Protein AF-A0A937RQ25-F1 (afdb_monomer)

Radius of gyration: 14.65 Å; Cα contacts (8 Å, |Δi|>4): 64; chains: 1; bounding box: 24×23×51 Å

Structure (mmCIF, N/CA/C/O backbone):
data_AF-A0A937RQ25-F1
#
_entry.id   AF-A0A937RQ25-F1
#
loop_
_atom_site.group_PDB
_atom_site.id
_atom_site.type_symbol
_atom_site.label_atom_id
_atom_site.label_alt_id
_atom_site.label_comp_id
_atom_site.label_asym_id
_atom_site.label_entity_id
_atom_site.label_seq_id
_atom_site.pdbx_PDB_ins_code
_atom_site.Cartn_x
_atom_site.Cartn_y
_atom_site.Cartn_z
_atom_site.occupancy
_atom_site.B_iso_or_equiv
_atom_site.auth_seq_id
_atom_site.auth_comp_id
_atom_site.auth_asym_id
_atom_site.auth_atom_id
_atom_site.pdbx_PDB_model_num
ATOM 1 N N . MET A 1 1 ? -8.858 -4.041 11.011 1.00 78.38 1 MET A N 1
ATOM 2 C CA . MET A 1 1 ? -8.086 -3.141 10.139 1.00 78.38 1 MET A CA 1
ATOM 3 C C . MET A 1 1 ? -8.002 -3.737 8.747 1.00 78.38 1 MET A C 1
ATOM 5 O O . MET A 1 1 ? -7.762 -4.934 8.644 1.00 78.38 1 MET A O 1
ATOM 9 N N . ARG A 1 2 ? -8.253 -2.949 7.698 1.00 86.06 2 ARG A N 1
ATOM 10 C CA . ARG A 1 2 ? -8.147 -3.387 6.299 1.00 86.06 2 ARG A CA 1
ATOM 11 C C . ARG A 1 2 ? -7.148 -2.486 5.577 1.00 86.06 2 ARG A C 1
ATOM 13 O O . ARG A 1 2 ? -7.106 -1.292 5.849 1.00 86.06 2 ARG A O 1
ATOM 20 N N . ALA A 1 3 ? -6.367 -3.056 4.670 1.00 90.19 3 ALA A N 1
ATOM 21 C CA . ALA A 1 3 ? -5.487 -2.313 3.780 1.00 90.19 3 ALA A CA 1
ATOM 22 C C . ALA A 1 3 ? -5.762 -2.755 2.343 1.00 90.19 3 ALA A C 1
ATOM 24 O O . ALA A 1 3 ? -5.921 -3.947 2.076 1.00 90.19 3 ALA A O 1
ATOM 25 N N . ILE A 1 4 ? -5.842 -1.791 1.435 1.00 93.44 4 ILE A N 1
ATOM 26 C CA . ILE A 1 4 ? -5.910 -2.024 -0.004 1.00 93.44 4 ILE A CA 1
ATOM 27 C C . ILE A 1 4 ? -4.530 -1.693 -0.555 1.00 93.44 4 ILE A C 1
ATOM 29 O O . ILE A 1 4 ? -4.054 -0.572 -0.387 1.00 93.44 4 ILE A O 1
ATOM 33 N N . VAL A 1 5 ? -3.897 -2.675 -1.191 1.00 94.12 5 VAL A N 1
ATOM 34 C CA . VAL A 1 5 ? -2.557 -2.544 -1.767 1.00 94.12 5 VAL A CA 1
ATOM 35 C C . VAL A 1 5 ? -2.661 -2.726 -3.274 1.00 94.12 5 VAL A C 1
ATOM 37 O O . VAL A 1 5 ? -3.161 -3.747 -3.747 1.00 94.12 5 VAL A O 1
ATOM 40 N N . ILE A 1 6 ? -2.183 -1.738 -4.022 1.00 95.62 6 ILE A N 1
ATOM 41 C CA . ILE A 1 6 ? -2.010 -1.816 -5.469 1.00 95.62 6 ILE A CA 1
ATOM 42 C C . ILE A 1 6 ? -0.537 -2.114 -5.717 1.00 95.62 6 ILE A C 1
ATOM 44 O O . ILE A 1 6 ? 0.311 -1.275 -5.433 1.00 95.62 6 ILE A O 1
ATOM 48 N N . LEU A 1 7 ? -0.240 -3.311 -6.225 1.00 95.50 7 LEU A N 1
ATOM 49 C CA . LEU A 1 7 ? 1.117 -3.741 -6.556 1.00 95.50 7 LEU A CA 1
ATOM 50 C C . LEU A 1 7 ? 1.387 -3.543 -8.044 1.00 95.50 7 LEU A C 1
ATOM 52 O O . LEU A 1 7 ? 0.583 -3.935 -8.892 1.00 95.50 7 LEU A O 1
ATOM 56 N N . ARG A 1 8 ? 2.554 -2.992 -8.352 1.00 96.06 8 ARG A N 1
ATOM 57 C CA . ARG A 1 8 ? 3.089 -2.840 -9.701 1.00 96.06 8 ARG A CA 1
ATOM 58 C C . ARG A 1 8 ? 4.509 -3.387 -9.745 1.00 96.06 8 ARG A C 1
ATOM 60 O O . ARG A 1 8 ? 5.192 -3.517 -8.730 1.00 96.06 8 ARG A O 1
ATOM 67 N N . ARG A 1 9 ? 4.938 -3.741 -10.950 1.00 94.19 9 ARG A N 1
ATOM 68 C CA . ARG A 1 9 ? 6.322 -4.105 -11.234 1.00 94.19 9 ARG A CA 1
ATOM 69 C C . ARG A 1 9 ? 6.983 -2.916 -11.918 1.00 94.19 9 ARG A C 1
ATOM 71 O O . ARG A 1 9 ? 6.509 -2.513 -12.977 1.00 94.19 9 ARG A O 1
ATOM 78 N N . ALA A 1 10 ? 8.046 -2.402 -11.318 1.00 90.19 10 ALA A N 1
ATOM 79 C CA . ALA A 1 10 ? 8.875 -1.355 -11.890 1.00 90.19 10 ALA A CA 1
ATOM 80 C C . ALA A 1 10 ? 9.727 -1.888 -13.057 1.00 90.19 10 ALA A C 1
ATOM 82 O O . ALA A 1 10 ? 9.926 -3.100 -13.205 1.00 90.19 10 ALA A O 1
ATOM 83 N N . ASP A 1 11 ? 10.261 -0.976 -13.872 1.00 91.25 11 ASP A N 1
ATOM 84 C CA . ASP A 1 11 ? 11.037 -1.304 -15.079 1.00 91.25 11 ASP A CA 1
ATOM 85 C C . ASP A 1 11 ? 12.352 -2.047 -14.788 1.00 91.25 11 ASP A C 1
ATOM 87 O O . ASP A 1 11 ? 12.812 -2.859 -15.590 1.00 91.25 11 ASP A O 1
ATOM 91 N N . ASP A 1 12 ? 12.949 -1.814 -13.623 1.00 90.62 12 ASP A N 1
ATOM 92 C CA . ASP A 1 12 ? 14.146 -2.514 -13.139 1.00 90.62 12 ASP A CA 1
ATOM 93 C C . ASP A 1 12 ? 13.821 -3.861 -12.450 1.00 90.62 12 ASP A C 1
ATOM 95 O O . ASP A 1 12 ? 14.713 -4.571 -11.981 1.00 90.62 12 ASP A O 1
ATOM 99 N N . GLY A 1 13 ? 12.538 -4.233 -12.399 1.00 89.00 13 GLY A N 1
ATOM 100 C CA . GLY A 1 13 ? 12.050 -5.482 -11.838 1.00 89.00 13 GLY A CA 1
ATOM 101 C C . GLY A 1 13 ? 11.734 -5.465 -10.343 1.00 89.00 13 GLY A C 1
ATOM 102 O O . GLY A 1 13 ? 11.281 -6.506 -9.857 1.00 89.00 13 GLY A O 1
ATOM 103 N N . HIS A 1 14 ? 11.914 -4.350 -9.622 1.00 91.00 14 HIS A N 1
ATOM 104 C CA . HIS A 1 14 ? 11.433 -4.252 -8.241 1.00 91.00 14 HIS A CA 1
ATOM 105 C C . HIS A 1 14 ? 9.905 -4.085 -8.177 1.00 91.00 14 HIS A C 1
ATOM 107 O O . HIS A 1 14 ? 9.227 -3.865 -9.181 1.00 91.00 14 HIS A O 1
ATOM 113 N N . VAL A 1 15 ? 9.343 -4.265 -6.983 1.00 92.62 15 VAL A N 1
ATOM 114 C CA . VAL A 1 15 ? 7.911 -4.070 -6.725 1.00 92.62 15 VAL A CA 1
ATOM 115 C C . VAL A 1 15 ? 7.700 -2.667 -6.197 1.00 92.62 15 VAL A C 1
ATOM 117 O O . VAL A 1 15 ? 8.313 -2.316 -5.199 1.00 92.62 15 VAL A O 1
ATOM 120 N N . ASP A 1 16 ? 6.815 -1.898 -6.811 1.00 96.06 16 ASP A N 1
ATOM 121 C CA . ASP A 1 16 ? 6.354 -0.615 -6.281 1.00 96.06 16 ASP A CA 1
ATOM 122 C C . ASP A 1 16 ? 4.833 -0.627 -6.139 1.00 96.06 16 ASP A C 1
ATOM 124 O O . ASP A 1 16 ? 4.155 -1.563 -6.581 1.00 96.06 16 ASP A O 1
ATOM 128 N N . GLY A 1 17 ? 4.277 0.391 -5.495 1.00 96.19 17 GLY A N 1
ATOM 129 C CA . GLY A 1 17 ? 2.836 0.483 -5.417 1.00 96.19 17 GLY A CA 1
ATOM 130 C C . GLY A 1 17 ? 2.308 1.597 -4.548 1.00 96.19 17 GLY A C 1
ATOM 131 O O . GLY A 1 17 ? 3.010 2.537 -4.177 1.00 96.19 17 GLY A O 1
ATOM 132 N N . GLU A 1 18 ? 1.024 1.465 -4.245 1.00 96.94 18 GLU A N 1
ATOM 133 C CA . GLU A 1 18 ? 0.274 2.376 -3.393 1.00 96.94 18 GL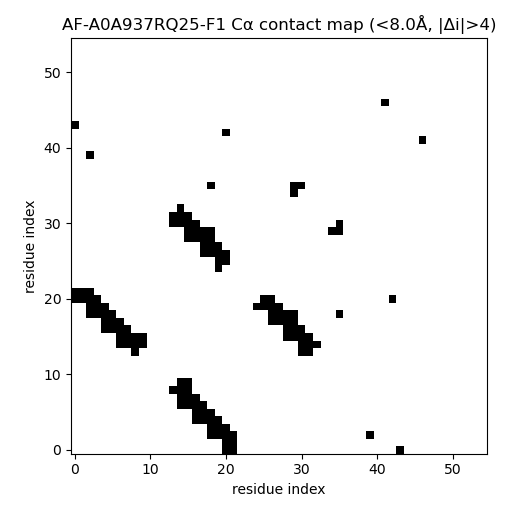U A CA 1
ATOM 134 C C . GLU A 1 18 ? -0.520 1.570 -2.365 1.00 96.94 18 GLU A C 1
ATOM 136 O O . GLU A 1 18 ? -1.081 0.515 -2.675 1.00 96.94 18 GLU A O 1
ATOM 141 N N . ILE A 1 19 ? -0.567 2.062 -1.130 1.00 94.69 19 ILE A N 1
ATOM 142 C CA . ILE A 1 19 ? -1.358 1.492 -0.043 1.00 94.69 19 ILE A CA 1
ATOM 143 C C . ILE A 1 19 ? -2.349 2.528 0.478 1.00 94.69 19 ILE A C 1
ATOM 145 O O . ILE A 1 19 ? -2.001 3.684 0.733 1.00 94.69 19 ILE A O 1
ATOM 149 N N . LYS A 1 20 ? -3.592 2.086 0.673 1.00 94.38 20 LYS A N 1
ATOM 150 C CA . LYS A 1 20 ? -4.624 2.816 1.404 1.00 94.38 20 LYS A CA 1
ATOM 151 C C . LYS A 1 20 ? -5.091 1.984 2.587 1.00 94.38 20 LYS A C 1
ATOM 153 O O . LYS A 1 20 ? -5.491 0.830 2.431 1.00 94.38 20 LYS A O 1
ATOM 158 N N . VAL A 1 21 ? -5.055 2.584 3.765 1.00 90.69 21 VAL A N 1
ATOM 159 C CA . VAL A 1 21 ? -5.458 1.954 5.018 1.00 90.69 21 VAL A CA 1
ATOM 160 C C . VAL A 1 21 ? -6.853 2.436 5.402 1.00 90.69 21 VAL A C 1
ATOM 162 O O . VAL A 1 21 ? -7.159 3.618 5.313 1.00 90.69 21 VAL A O 1
ATOM 165 N N . ASP A 1 22 ? -7.711 1.515 5.824 1.00 84.62 22 ASP A N 1
ATOM 166 C CA . ASP A 1 22 ? -9.046 1.838 6.327 1.00 84.62 22 ASP A CA 1
ATOM 167 C C . ASP A 1 22 ? -8.941 2.678 7.612 1.00 84.62 22 ASP A C 1
ATOM 169 O O . ASP A 1 22 ? -8.333 2.237 8.590 1.00 84.62 22 ASP A O 1
ATOM 173 N N . GLY A 1 23 ? -9.501 3.891 7.591 1.00 79.38 23 GLY A N 1
ATOM 174 C CA . GLY A 1 23 ? -9.347 4.898 8.649 1.00 79.38 23 GLY A CA 1
ATOM 175 C C . GLY A 1 23 ? -8.192 5.892 8.449 1.00 79.38 23 GLY A C 1
ATOM 176 O O . GLY A 1 23 ? -8.073 6.817 9.248 1.00 79.38 23 GLY A O 1
ATOM 177 N N . ASP A 1 24 ? -7.378 5.737 7.398 1.00 80.81 24 ASP A N 1
ATOM 178 C CA . ASP A 1 24 ? -6.420 6.749 6.935 1.00 80.81 24 ASP A CA 1
ATOM 179 C C . ASP A 1 24 ? -6.958 7.400 5.646 1.00 80.81 24 ASP A C 1
ATOM 181 O O . ASP A 1 24 ? -7.306 6.718 4.676 1.00 80.81 24 ASP A O 1
ATOM 185 N N . ASP A 1 25 ? -7.043 8.731 5.628 1.00 80.06 25 ASP A N 1
ATOM 186 C CA . ASP A 1 25 ? -7.444 9.484 4.435 1.00 80.06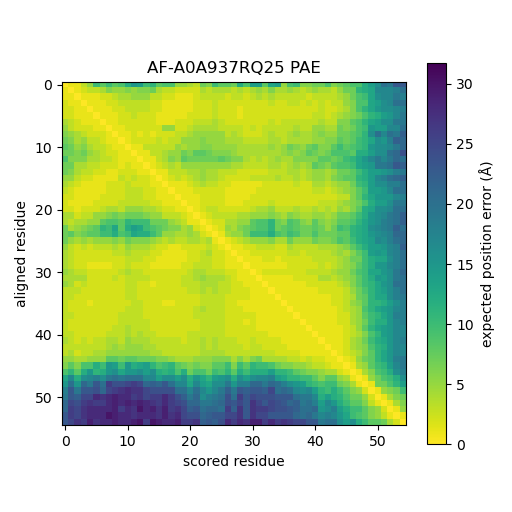 25 ASP A CA 1
ATOM 187 C C . ASP A 1 25 ? -6.312 9.566 3.397 1.00 80.06 25 ASP A C 1
ATOM 189 O O . ASP A 1 25 ? -6.556 9.861 2.223 1.00 80.06 25 ASP A O 1
ATOM 193 N N . ALA A 1 26 ? -5.072 9.264 3.793 1.00 87.06 26 ALA A N 1
ATOM 194 C CA . ALA A 1 26 ? -3.916 9.306 2.915 1.00 87.06 26 ALA A CA 1
ATOM 195 C C . ALA A 1 26 ? -3.693 7.979 2.173 1.00 87.06 26 ALA A C 1
ATOM 197 O O . ALA A 1 26 ? -3.686 6.889 2.746 1.00 87.06 26 ALA A O 1
ATOM 198 N N . THR A 1 27 ? -3.422 8.088 0.871 1.00 92.88 27 THR A N 1
ATOM 199 C CA . THR A 1 27 ? -2.791 7.014 0.091 1.00 92.88 27 THR A CA 1
ATOM 200 C C . THR A 1 27 ? -1.288 7.249 0.095 1.00 92.88 27 THR A C 1
ATOM 202 O O . THR A 1 27 ? -0.842 8.374 -0.132 1.00 92.88 27 THR A O 1
ATOM 205 N N . ARG A 1 28 ? -0.504 6.209 0.378 1.00 93.12 28 ARG A N 1
ATOM 206 C CA . ARG A 1 28 ? 0.958 6.299 0.471 1.00 93.12 28 ARG A CA 1
ATOM 207 C C . ARG A 1 28 ? 1.593 5.431 -0.603 1.00 93.12 28 ARG A C 1
ATOM 209 O O . ARG A 1 28 ? 1.176 4.290 -0.789 1.00 93.12 28 ARG A O 1
ATOM 216 N N . ALA A 1 29 ? 2.585 5.970 -1.301 1.00 95.38 29 ALA A N 1
ATOM 217 C CA . ALA A 1 29 ? 3.404 5.189 -2.217 1.00 95.38 29 ALA A CA 1
ATOM 218 C C . ALA A 1 29 ? 4.451 4.378 -1.438 1.00 95.38 29 ALA A C 1
ATOM 220 O O . ALA A 1 29 ? 4.825 4.766 -0.332 1.00 95.38 29 ALA A O 1
ATOM 221 N N . PHE A 1 30 ? 4.918 3.277 -2.022 1.00 94.56 30 PHE A N 1
ATOM 222 C CA . PHE A 1 30 ? 6.063 2.512 -1.529 1.00 94.56 30 PHE A CA 1
ATOM 223 C C . PHE A 1 30 ? 6.894 1.966 -2.695 1.00 94.56 30 PHE A C 1
ATOM 225 O O . PHE A 1 30 ? 6.360 1.677 -3.770 1.00 94.56 30 PHE A O 1
ATOM 232 N N . SER A 1 31 ? 8.192 1.785 -2.467 1.00 94.56 31 SER A N 1
ATOM 233 C CA . SER A 1 31 ? 9.139 1.140 -3.373 1.00 94.56 31 SER A CA 1
ATOM 234 C C . SER A 1 31 ? 9.819 -0.021 -2.647 1.00 94.56 31 SER A C 1
ATOM 236 O O . SER A 1 31 ? 10.720 0.124 -1.822 1.00 94.56 31 SER A O 1
ATOM 238 N N . GLY A 1 32 ? 9.358 -1.224 -2.963 1.00 94.44 32 GLY A N 1
ATOM 239 C CA . GLY A 1 32 ? 9.884 -2.477 -2.449 1.00 94.44 32 GLY A CA 1
ATOM 240 C C . GLY A 1 32 ? 9.071 -3.079 -1.306 1.00 94.44 32 GLY A C 1
ATOM 241 O O . GLY A 1 32 ? 8.213 -2.460 -0.677 1.00 94.44 32 GLY A O 1
ATOM 242 N N . TRP A 1 33 ? 9.375 -4.346 -1.026 1.00 93.69 33 TRP A N 1
ATOM 243 C CA . TRP A 1 33 ? 8.665 -5.138 -0.023 1.00 93.69 33 TRP A CA 1
ATOM 244 C C . TRP A 1 33 ? 8.884 -4.647 1.408 1.00 93.69 33 TRP A C 1
ATOM 246 O O . TRP A 1 33 ? 7.962 -4.715 2.212 1.00 93.69 33 TRP A O 1
ATOM 256 N N . ILE A 1 34 ? 10.082 -4.153 1.732 1.00 94.50 34 ILE A N 1
ATOM 257 C CA . ILE A 1 34 ? 10.404 -3.705 3.095 1.00 94.50 34 ILE A CA 1
ATOM 258 C C . ILE A 1 34 ? 9.568 -2.479 3.469 1.00 94.50 34 ILE A C 1
ATOM 260 O O . ILE A 1 34 ? 8.994 -2.446 4.553 1.00 94.50 34 ILE A O 1
ATOM 264 N N . GLU A 1 35 ? 9.451 -1.505 2.566 1.00 9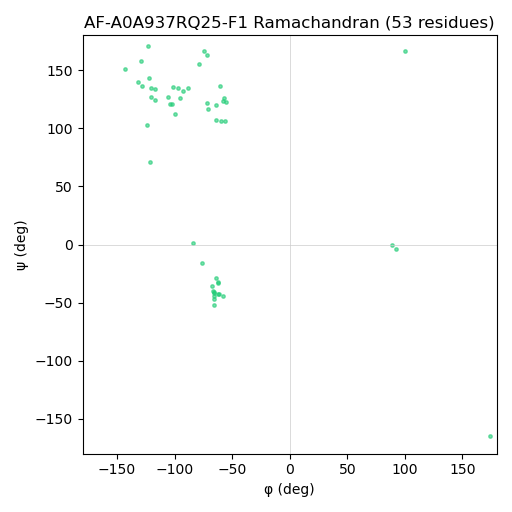4.19 35 GLU A N 1
ATOM 265 C CA . GLU A 1 35 ? 8.660 -0.297 2.814 1.00 94.19 35 GLU A CA 1
ATOM 266 C C . GLU A 1 35 ? 7.165 -0.619 2.948 1.00 94.19 35 GLU A C 1
ATOM 268 O O . GLU A 1 35 ? 6.509 -0.129 3.864 1.00 94.19 35 GLU A O 1
ATOM 273 N N . LEU A 1 36 ? 6.636 -1.521 2.111 1.00 93.62 36 LEU A N 1
ATOM 274 C CA . LEU A 1 36 ? 5.262 -2.010 2.258 1.00 93.62 36 LEU A CA 1
ATOM 275 C C . LEU A 1 36 ? 5.022 -2.662 3.631 1.00 93.62 36 LEU A C 1
ATOM 277 O O . LEU A 1 36 ? 3.993 -2.411 4.258 1.00 93.62 36 LEU A O 1
ATOM 281 N N . LEU A 1 37 ? 5.954 -3.498 4.100 1.00 93.25 37 LEU A N 1
ATOM 282 C CA . LEU A 1 37 ? 5.840 -4.165 5.399 1.00 93.25 37 LEU A CA 1
ATOM 283 C C . LEU A 1 37 ? 5.883 -3.166 6.565 1.00 93.25 37 LEU A C 1
ATOM 285 O O . LEU A 1 37 ? 5.067 -3.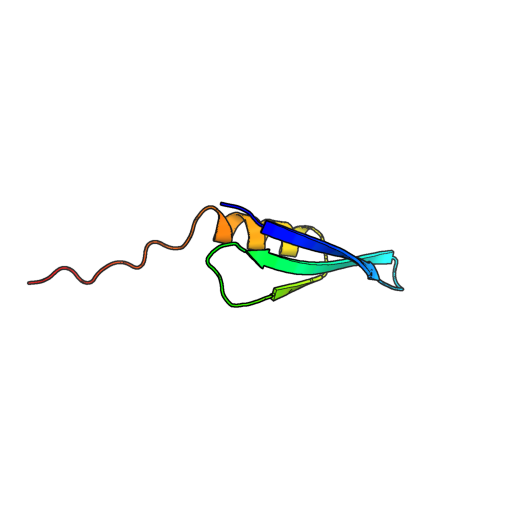294 7.474 1.00 93.25 37 LEU A O 1
ATOM 289 N N . ASP A 1 38 ? 6.760 -2.158 6.522 1.00 92.31 38 ASP A N 1
ATOM 290 C CA . ASP A 1 38 ? 6.813 -1.093 7.540 1.00 92.31 38 ASP A CA 1
ATOM 291 C C . ASP A 1 38 ? 5.509 -0.283 7.573 1.00 92.31 38 ASP A C 1
ATOM 293 O O . ASP A 1 38 ? 4.956 -0.012 8.640 1.00 92.31 38 ASP A O 1
ATOM 297 N N . LEU A 1 39 ? 4.955 0.052 6.403 1.00 90.81 39 LEU A N 1
ATOM 298 C CA . LEU A 1 39 ? 3.674 0.753 6.318 1.00 90.81 39 LEU A CA 1
ATOM 299 C C . LEU A 1 39 ? 2.534 -0.070 6.922 1.00 90.81 39 LEU A C 1
ATOM 301 O O . LEU A 1 39 ? 1.719 0.493 7.648 1.00 90.81 39 LEU A O 1
ATOM 305 N N . LEU A 1 40 ? 2.484 -1.380 6.661 1.00 90.81 40 LEU A N 1
ATOM 306 C CA . LEU A 1 40 ? 1.483 -2.282 7.239 1.00 90.81 40 LEU A CA 1
ATOM 307 C C . LEU A 1 40 ? 1.649 -2.445 8.753 1.00 90.81 40 LEU A C 1
ATOM 309 O O . LEU A 1 40 ? 0.645 -2.463 9.465 1.00 90.81 40 LEU A O 1
ATOM 313 N N . ASP A 1 41 ? 2.886 -2.531 9.243 1.00 90.94 41 ASP A N 1
ATOM 314 C CA . ASP A 1 41 ? 3.173 -2.661 10.672 1.00 90.94 41 ASP A CA 1
ATOM 315 C C . ASP A 1 41 ? 2.756 -1.407 11.451 1.00 90.94 41 ASP A C 1
ATOM 317 O O . ASP A 1 41 ? 2.017 -1.507 12.430 1.00 90.94 41 ASP A O 1
ATOM 321 N N . ARG A 1 42 ? 3.108 -0.212 10.957 1.00 86.56 42 ARG A N 1
ATOM 322 C CA . ARG A 1 42 ? 2.657 1.067 11.540 1.00 86.56 42 ARG A CA 1
ATOM 323 C C . ARG A 1 42 ? 1.149 1.237 11.492 1.00 86.56 42 ARG A C 1
ATOM 325 O O . ARG A 1 42 ? 0.575 1.891 12.359 1.00 86.56 42 ARG A O 1
ATOM 332 N N . ALA A 1 43 ? 0.512 0.696 10.459 1.00 85.44 43 ALA A N 1
ATOM 333 C CA . ALA A 1 43 ? -0.934 0.686 10.380 1.00 85.44 43 ALA A CA 1
ATOM 334 C C . ALA A 1 43 ? -1.507 -0.200 11.500 1.00 85.44 43 ALA A C 1
ATOM 336 O O . ALA A 1 43 ? -2.354 0.251 12.268 1.00 85.44 43 ALA A O 1
ATOM 337 N N . ALA A 1 44 ? -1.029 -1.442 11.617 1.00 86.81 44 ALA A N 1
ATOM 338 C CA . ALA A 1 44 ? -1.495 -2.400 12.618 1.00 86.81 44 ALA A CA 1
ATOM 339 C C . ALA A 1 44 ? -1.231 -1.935 14.059 1.00 86.81 44 ALA A C 1
ATOM 341 O O . ALA A 1 44 ? -2.035 -2.215 14.949 1.00 86.81 44 ALA A O 1
ATOM 342 N N . ASN A 1 45 ? -0.136 -1.202 14.261 1.00 85.25 45 ASN A N 1
ATOM 343 C CA . ASN A 1 45 ? 0.327 -0.680 15.538 1.00 85.25 45 ASN A CA 1
ATOM 344 C C . ASN A 1 45 ? 0.432 0.855 15.472 1.00 85.25 45 ASN A C 1
ATOM 346 O O . ASN A 1 45 ? 1.544 1.395 15.448 1.00 85.25 45 ASN A O 1
ATOM 350 N N . PRO A 1 46 ? -0.700 1.584 15.419 1.00 72.69 46 PRO A N 1
ATOM 351 C CA . PRO A 1 46 ? -0.658 3.036 15.367 1.00 72.69 46 PRO A CA 1
ATOM 352 C C . PRO A 1 46 ? 0.032 3.555 16.634 1.00 72.69 46 PRO A C 1
ATOM 354 O O . PRO A 1 46 ? -0.256 3.055 17.727 1.00 72.69 46 PRO A O 1
ATOM 357 N N . PRO A 1 47 ? 0.941 4.541 16.522 1.00 67.12 47 PRO A N 1
ATOM 358 C CA . PRO A 1 47 ? 1.629 5.070 17.686 1.00 67.12 47 PRO A CA 1
ATOM 359 C C . PRO A 1 47 ? 0.586 5.591 18.672 1.00 67.12 47 PRO A C 1
ATOM 361 O O . PRO A 1 47 ? -0.254 6.425 18.324 1.00 67.12 47 PRO A O 1
ATOM 364 N N . THR A 1 48 ? 0.626 5.081 19.901 1.00 68.38 48 THR A N 1
ATOM 365 C CA . THR A 1 48 ? -0.178 5.605 20.999 1.00 68.38 48 THR A CA 1
ATOM 366 C C . THR A 1 48 ? 0.236 7.059 21.174 1.00 68.38 48 THR A C 1
ATOM 368 O O . THR A 1 48 ? 1.347 7.337 21.622 1.00 68.38 48 THR A O 1
ATOM 371 N N . ILE A 1 49 ? -0.611 7.998 20.750 1.00 66.31 49 I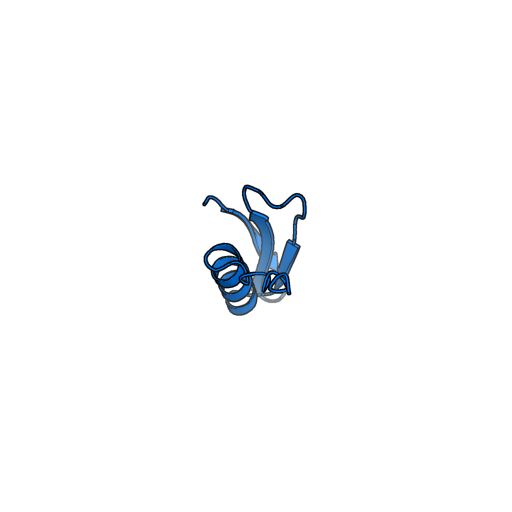LE A N 1
ATOM 372 C CA . ILE A 1 49 ? -0.385 9.410 21.043 1.00 66.31 49 ILE A CA 1
ATOM 373 C C . ILE A 1 49 ? -0.488 9.515 22.559 1.00 66.31 49 ILE A C 1
ATOM 375 O O . ILE A 1 49 ? -1.576 9.354 23.116 1.00 66.31 49 ILE A O 1
ATOM 379 N N . ASP A 1 50 ? 0.659 9.703 23.208 1.00 58.06 50 ASP A N 1
ATOM 380 C CA . ASP A 1 50 ? 0.757 9.927 24.641 1.00 58.06 50 ASP A CA 1
ATOM 381 C C . ASP A 1 50 ? -0.117 11.143 24.955 1.00 58.06 50 ASP A C 1
ATOM 383 O O . ASP A 1 50 ? 0.150 12.270 24.525 1.00 58.06 50 ASP A O 1
ATOM 387 N N . ARG A 1 51 ? -1.269 10.894 25.573 1.00 63.19 51 ARG A N 1
ATOM 388 C CA . ARG A 1 51 ? -2.202 11.956 25.930 1.00 63.19 51 ARG A CA 1
ATOM 389 C C . ARG A 1 51 ? -1.527 12.692 27.086 1.00 63.19 51 ARG A C 1
ATOM 391 O O . ARG A 1 51 ? -1.239 12.027 28.080 1.00 63.19 51 ARG A O 1
ATOM 398 N N . PRO A 1 52 ? -1.257 14.008 27.000 1.00 57.75 52 PRO A N 1
ATOM 399 C CA . PRO A 1 52 ? -0.673 14.715 28.130 1.00 57.75 52 PRO A CA 1
ATOM 400 C C . PRO A 1 52 ? -1.582 14.503 29.343 1.00 57.75 52 PRO A C 1
ATOM 402 O O . PRO A 1 52 ? -2.791 14.744 29.273 1.00 57.75 52 PRO A O 1
ATOM 405 N N . SER A 1 53 ? -0.997 13.952 30.406 1.00 59.56 53 SER A N 1
ATOM 406 C CA . SER A 1 53 ? -1.674 13.714 31.675 1.00 59.56 53 SER A CA 1
ATOM 407 C C . SER A 1 53 ? -2.228 15.053 32.177 1.00 59.56 53 SER A C 1
ATOM 409 O O . SER A 1 53 ? -1.464 16.018 32.219 1.00 59.56 53 SER A O 1
ATOM 411 N N . PRO A 1 54 ? -3.528 15.169 32.496 1.00 72.62 54 PRO A N 1
ATOM 412 C CA . PRO A 1 54 ? -4.039 16.376 33.128 1.00 72.62 54 PRO A CA 1
ATOM 413 C C . PRO A 1 54 ? -3.517 16.427 34.570 1.00 72.62 54 PRO A C 1
ATOM 415 O O . PRO A 1 54 ? -3.822 15.526 35.355 1.00 72.62 54 PRO A O 1
ATOM 418 N N . ASP A 1 55 ? -2.708 17.446 34.869 1.00 70.81 55 ASP A N 1
ATOM 419 C CA . ASP A 1 55 ? -2.417 17.910 36.235 1.00 70.81 55 ASP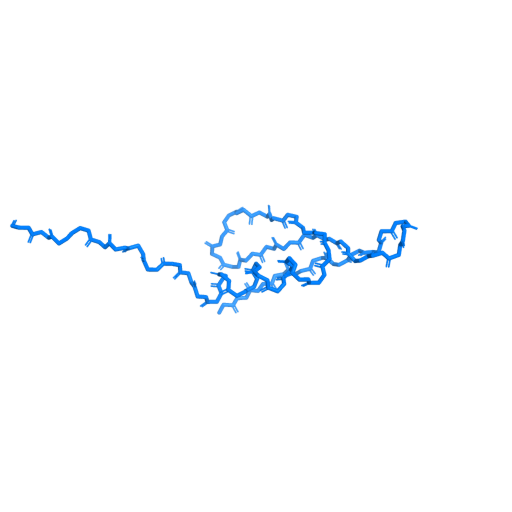 A CA 1
ATOM 420 C C . ASP A 1 55 ? -3.649 18.592 36.858 1.00 70.81 55 ASP A C 1
ATOM 422 O O . ASP A 1 55 ? -4.395 19.279 36.113 1.00 70.81 55 ASP A O 1
#

Sequence (55 aa):
MRAIVILRRADDGHVDGEIKVDGDDATRAFSGWIELLDLLDRAANPPTIDRPSPD

Mean predicted aligned err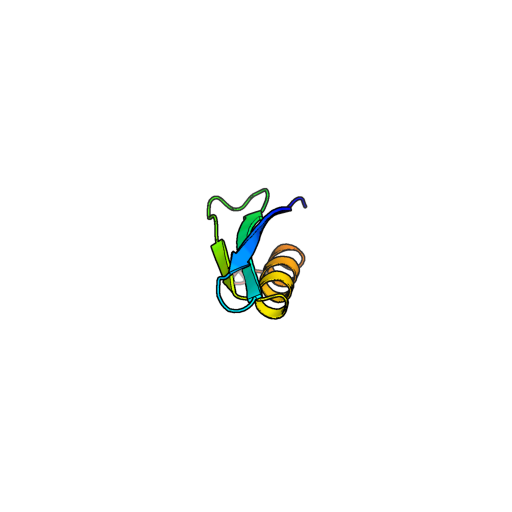or: 7.07 Å

Solvent-accessible surface area (backbone atoms only — not comparable to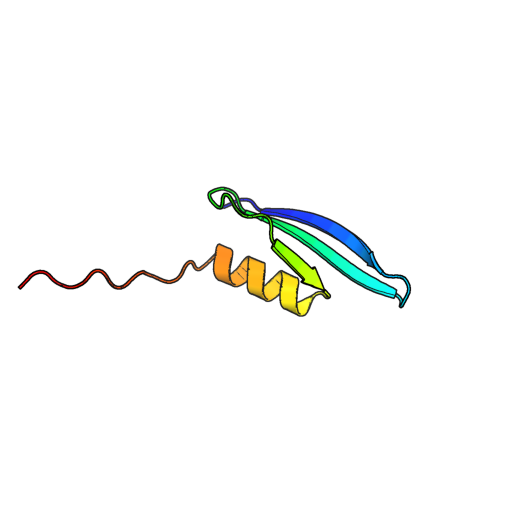 full-atom values): 3509 Å² total; per-residue (Å²): 137,54,72,50,73,50,82,44,75,44,95,91,67,50,45,30,38,40,39,38,41,68,96,49,93,60,74,44,76,37,74,33,70,67,48,47,50,52,55,52,50,46,62,78,54,59,80,79,76,80,70,82,77,86,130

Organism: NCBI:txid1836974

Foldseek 3Di:
DDKDWDWDADPVGWIKTWIDDDVDPDIDIDTHDVRVVVVVVCNVVPPDPPDPDDD

Nearest PDB structures (foldseek):
  8opz-assembly1_A  TM=6.235E-01  e=2.901E+00  Acinetobac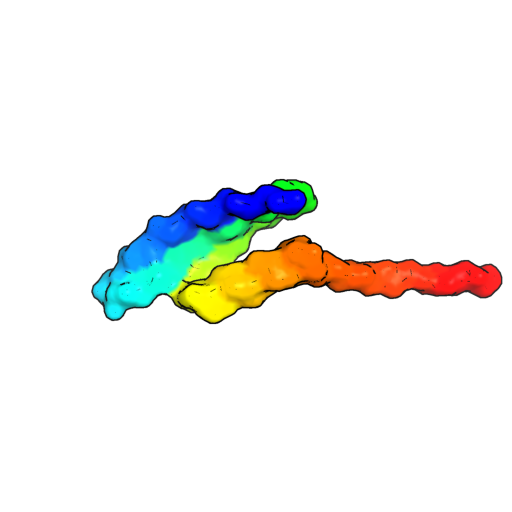ter phage APK16
  9asm-assembly1_B  TM=5.643E-01  e=4.231E+00  Homo sapiens
  2rea-assembly1_A  TM=3.093E-01  e=3.503E+00  Homo sapiens
  4az9-assembly2_A-3  TM=2.589E-01  e=2.901E+00  Homo sapiens
  9asp-assembly1_B  TM=3.227E-01  e=6.170E+00  Homo sapiens

pLDDT: mean 86.34, std 10.91, range [57.75, 96.94]

Secondary structure (DSSP, 8-state):
--EEEEEEE-TTS-EEEEEEETT---EEEEESHHHHHHHHHHHHS-----PPPP-